Protein AF-A0A7K4AQK8-F1 (afdb_monomer)

Sequence (70 aa):
MLSEEELALLREAIASHRKKEDLETSLGRVLRRRDGSFELYLRIMGVVREEARRRKLSPMDAARTLAIDE

Radius of gyration: 10.93 Å; Cα contacts (8 Å, |Δi|>4): 62; chains: 1; bounding box: 23×25×22 Å

Structure (mmCIF, N/CA/C/O backbone):
data_AF-A0A7K4AQK8-F1
#
_entry.id   AF-A0A7K4AQK8-F1
#
loop_
_atom_site.group_PDB
_atom_site.id
_atom_site.type_symbol
_atom_site.label_atom_id
_atom_site.label_alt_id
_atom_site.label_comp_id
_atom_site.label_asym_id
_atom_site.label_entity_id
_atom_site.label_seq_id
_atom_site.pdbx_PDB_ins_code
_atom_site.Cartn_x
_atom_site.Cartn_y
_atom_site.Cartn_z
_atom_site.occupancy
_atom_site.B_iso_or_equiv
_atom_site.auth_seq_id
_atom_site.auth_comp_id
_atom_site.auth_asym_id
_atom_site.auth_atom_id
_atom_site.pdbx_PDB_model_num
ATOM 1 N N . MET A 1 1 ? -0.702 -12.923 1.734 1.00 86.25 1 MET A N 1
ATOM 2 C CA . MET A 1 1 ? -1.846 -12.597 0.856 1.00 86.25 1 MET A CA 1
ATOM 3 C C . MET A 1 1 ? -2.660 -11.517 1.549 1.00 86.25 1 MET A C 1
ATOM 5 O O . MET A 1 1 ? -2.741 -11.576 2.772 1.00 86.25 1 MET A O 1
ATOM 9 N N . LEU A 1 2 ? -3.141 -10.515 0.811 1.00 92.62 2 LEU A N 1
ATOM 10 C CA . LEU A 1 2 ? -3.927 -9.400 1.358 1.00 92.62 2 LEU A CA 1
ATOM 11 C C . LEU A 1 2 ? -5.411 -9.776 1.427 1.00 92.62 2 LEU A C 1
ATOM 13 O O . LEU A 1 2 ? -5.870 -10.576 0.614 1.00 92.62 2 LEU A O 1
ATOM 17 N N . SER A 1 3 ? -6.145 -9.210 2.384 1.00 95.25 3 SER A N 1
ATOM 18 C CA . SER A 1 3 ? -7.612 -9.263 2.395 1.00 95.25 3 SER A CA 1
ATOM 19 C C . SER A 1 3 ? -8.218 -8.327 1.338 1.00 95.25 3 SER A C 1
ATOM 21 O O . SER A 1 3 ? -7.544 -7.426 0.841 1.00 95.25 3 SER A O 1
ATOM 23 N N . GLU A 1 4 ? -9.510 -8.484 1.032 1.00 94.56 4 GLU A N 1
ATOM 24 C CA . GLU A 1 4 ? -10.232 -7.573 0.125 1.00 94.56 4 GLU A CA 1
ATOM 25 C C . GLU A 1 4 ? -10.181 -6.110 0.584 1.00 94.56 4 GLU A C 1
ATOM 27 O O . GLU A 1 4 ? -9.979 -5.194 -0.214 1.00 94.56 4 GLU A O 1
ATOM 32 N N . GLU A 1 5 ? -10.312 -5.873 1.890 1.00 94.62 5 GLU A N 1
ATOM 33 C CA . GLU A 1 5 ? -10.232 -4.525 2.454 1.00 94.62 5 GLU A CA 1
ATOM 34 C C . GLU A 1 5 ? -8.821 -3.938 2.302 1.00 94.62 5 GLU A C 1
ATOM 36 O O . GLU A 1 5 ? -8.650 -2.784 1.909 1.00 94.62 5 GLU A O 1
ATOM 41 N N . GLU A 1 6 ? -7.789 -4.750 2.531 1.00 96.62 6 GLU A N 1
ATOM 42 C CA . GLU A 1 6 ? -6.393 -4.357 2.335 1.00 96.62 6 GLU A CA 1
ATOM 43 C C . GLU A 1 6 ? -6.067 -4.083 0.862 1.00 96.62 6 GLU A C 1
ATOM 45 O O . GLU A 1 6 ? -5.362 -3.117 0.554 1.00 96.62 6 GLU A O 1
ATOM 50 N N . LEU A 1 7 ? -6.614 -4.886 -0.054 1.00 96.50 7 LEU A N 1
ATOM 51 C CA . LEU A 1 7 ? -6.508 -4.666 -1.495 1.00 96.50 7 LEU A CA 1
ATOM 52 C C . LEU A 1 7 ? -7.205 -3.374 -1.915 1.00 96.50 7 LEU A C 1
ATOM 54 O O . LEU A 1 7 ? -6.645 -2.616 -2.706 1.00 96.50 7 LEU A O 1
ATOM 58 N N . ALA A 1 8 ? -8.385 -3.075 -1.369 1.00 96.19 8 ALA A N 1
ATOM 59 C CA . ALA A 1 8 ? -9.083 -1.821 -1.638 1.00 96.19 8 ALA A CA 1
ATOM 60 C C . ALA A 1 8 ? -8.256 -0.601 -1.193 1.00 96.19 8 ALA A C 1
ATOM 62 O O . ALA A 1 8 ? -8.127 0.370 -1.945 1.00 96.19 8 ALA A O 1
ATOM 63 N N . LEU A 1 9 ? -7.629 -0.668 -0.014 1.00 97.25 9 LEU A N 1
ATOM 64 C CA . LEU A 1 9 ? -6.728 0.376 0.487 1.00 97.25 9 LEU A CA 1
ATOM 65 C C . LEU A 1 9 ? -5.490 0.544 -0.403 1.00 97.25 9 LEU A C 1
ATOM 67 O O . LEU A 1 9 ? -5.096 1.671 -0.718 1.00 97.25 9 LEU A O 1
ATOM 71 N N . LEU A 1 10 ? -4.895 -0.566 -0.848 1.00 97.31 10 LEU A N 1
ATOM 72 C CA . LEU A 1 10 ? -3.747 -0.554 -1.751 1.00 97.31 10 LEU A CA 1
ATOM 73 C C . LEU A 1 10 ? -4.111 0.026 -3.128 1.00 97.31 10 LEU A C 1
ATOM 75 O O . LEU A 1 10 ? -3.379 0.863 -3.657 1.00 97.31 10 LEU A O 1
ATOM 79 N N . ARG A 1 11 ? -5.268 -0.355 -3.684 1.00 97.31 11 ARG A N 1
ATOM 80 C CA . ARG A 1 11 ? -5.813 0.185 -4.941 1.00 97.31 11 ARG A CA 1
ATOM 81 C C . ARG A 1 11 ? -6.044 1.693 -4.844 1.00 97.31 11 ARG A C 1
ATOM 83 O O . ARG A 1 11 ? -5.653 2.429 -5.750 1.00 97.31 11 ARG A O 1
ATOM 90 N N . GLU A 1 12 ? -6.600 2.179 -3.734 1.00 97.06 12 GLU A N 1
ATOM 91 C CA . GLU A 1 12 ? -6.771 3.618 -3.508 1.00 97.06 12 GLU A CA 1
ATOM 92 C C . GLU A 1 12 ? -5.423 4.353 -3.402 1.00 97.06 12 GLU A C 1
ATOM 94 O O . GLU A 1 12 ? -5.275 5.461 -3.929 1.00 97.06 12 GLU A O 1
ATOM 99 N N . ALA A 1 13 ? -4.421 3.749 -2.757 1.00 97.38 13 ALA A N 1
ATOM 100 C CA . ALA A 1 13 ? -3.082 4.328 -2.658 1.00 97.38 13 ALA A CA 1
ATOM 101 C C . ALA A 1 13 ? -2.438 4.485 -4.044 1.00 97.38 13 ALA A C 1
ATOM 103 O O . ALA A 1 13 ? -1.943 5.564 -4.370 1.00 97.38 13 ALA A O 1
ATOM 104 N N . ILE A 1 14 ? -2.539 3.457 -4.894 1.00 97.00 14 ILE A N 1
ATOM 105 C CA . ILE A 1 14 ? -2.062 3.488 -6.284 1.00 97.00 14 ILE A CA 1
ATOM 106 C C . ILE A 1 14 ? -2.814 4.549 -7.101 1.00 97.00 14 ILE A C 1
ATOM 108 O O . ILE A 1 14 ? -2.191 5.312 -7.839 1.00 97.00 14 ILE A O 1
ATOM 112 N N . ALA A 1 15 ? -4.142 4.620 -6.975 1.00 96.00 15 ALA A N 1
ATOM 113 C CA . ALA A 1 15 ? -4.973 5.551 -7.740 1.00 96.00 15 ALA A CA 1
ATOM 114 C C . ALA A 1 15 ? -4.778 7.019 -7.321 1.00 96.00 15 ALA A C 1
ATOM 116 O O . ALA A 1 15 ? -4.874 7.922 -8.149 1.00 96.00 15 ALA A O 1
ATOM 117 N N . SER A 1 16 ? -4.497 7.268 -6.039 1.00 95.50 16 SER A N 1
ATOM 118 C CA . SER A 1 16 ? -4.287 8.612 -5.482 1.00 95.50 16 SER A CA 1
ATOM 119 C C . SER A 1 16 ? -2.813 9.019 -5.379 1.00 95.50 16 SER A C 1
ATOM 121 O O . SER A 1 16 ? -2.492 10.038 -4.751 1.00 95.50 16 SER A O 1
ATOM 123 N N . HIS A 1 17 ? -1.924 8.225 -5.978 1.00 95.12 17 HIS A N 1
ATOM 124 C CA . HIS A 1 17 ? -0.487 8.460 -6.033 1.00 95.12 17 HIS A CA 1
ATOM 125 C C . HIS A 1 17 ? -0.161 9.746 -6.799 1.00 95.12 17 HIS A C 1
ATOM 127 O O . HIS A 1 17 ? -0.675 10.000 -7.891 1.00 95.12 17 HIS A O 1
ATOM 133 N N . ARG A 1 18 ? 0.694 10.587 -6.215 1.00 93.12 18 ARG A N 1
ATOM 134 C CA . ARG A 1 18 ? 1.129 11.851 -6.817 1.00 93.12 18 ARG A CA 1
ATOM 135 C C . ARG A 1 18 ? 2.478 11.689 -7.514 1.00 93.12 18 ARG A C 1
ATOM 137 O O . ARG A 1 18 ? 3.304 10.850 -7.169 1.00 93.12 18 ARG A O 1
ATOM 144 N N . LYS A 1 19 ? 2.763 12.567 -8.479 1.00 89.50 19 LYS A N 1
ATOM 145 C CA . LYS A 1 19 ? 4.055 12.580 -9.184 1.00 89.50 19 LYS A CA 1
ATOM 146 C C . LYS A 1 19 ? 5.219 12.729 -8.187 1.00 89.50 19 LYS A C 1
ATOM 148 O O . LYS A 1 19 ? 5.209 13.656 -7.383 1.00 89.50 19 LYS A O 1
ATOM 153 N N . LYS A 1 20 ? 6.239 11.865 -8.309 1.00 89.38 20 LYS A N 1
ATOM 154 C CA . LYS A 1 20 ? 7.427 11.761 -7.425 1.00 89.38 20 LYS A CA 1
ATOM 155 C C . LYS A 1 20 ? 7.149 11.305 -5.985 1.00 89.38 20 LYS A C 1
ATOM 157 O O . LYS A 1 20 ? 8.053 11.357 -5.159 1.00 89.38 20 LYS A O 1
ATOM 162 N N . GLU A 1 21 ? 5.934 10.874 -5.680 1.00 93.81 21 GLU A N 1
ATOM 163 C CA . GLU A 1 21 ? 5.630 10.224 -4.409 1.00 93.81 21 GLU A CA 1
ATOM 164 C C . GLU A 1 21 ? 6.104 8.759 -4.443 1.00 93.81 21 GLU A C 1
ATOM 166 O O . GLU A 1 21 ? 6.215 8.174 -5.521 1.00 93.81 21 GLU A O 1
ATOM 171 N N . ASP A 1 22 ? 6.382 8.145 -3.298 1.00 96.25 22 ASP A N 1
ATOM 172 C CA . ASP A 1 22 ? 6.557 6.692 -3.197 1.00 96.25 22 ASP A CA 1
ATOM 173 C C . ASP A 1 22 ? 5.245 6.005 -2.773 1.00 96.25 22 ASP A C 1
ATOM 175 O O . ASP A 1 22 ? 4.234 6.647 -2.462 1.00 96.25 22 ASP A O 1
ATOM 179 N N . LEU A 1 23 ? 5.223 4.673 -2.819 1.00 97.56 23 LEU A N 1
ATOM 180 C CA . LEU A 1 23 ? 4.032 3.926 -2.429 1.00 97.56 23 LEU A CA 1
ATOM 181 C C . LEU A 1 23 ? 3.737 4.118 -0.936 1.00 97.56 23 LEU A C 1
ATOM 183 O O . LEU A 1 23 ? 2.592 4.382 -0.575 1.00 97.56 23 LEU A O 1
ATOM 187 N N . GLU A 1 24 ? 4.763 4.036 -0.089 1.00 97.81 24 GLU A N 1
ATOM 188 C CA . GLU A 1 24 ? 4.677 4.199 1.361 1.00 97.81 24 GLU A CA 1
ATOM 189 C C . GLU A 1 24 ? 3.945 5.484 1.768 1.00 97.81 24 GLU A C 1
ATOM 191 O O . GLU A 1 24 ? 3.037 5.447 2.604 1.00 97.81 24 GLU A O 1
ATOM 196 N N . THR A 1 25 ? 4.295 6.615 1.152 1.00 97.69 25 THR A N 1
ATOM 197 C CA . THR A 1 25 ? 3.682 7.916 1.444 1.00 97.69 25 THR A CA 1
ATOM 198 C C . THR A 1 25 ? 2.223 7.944 1.000 1.00 97.69 25 THR A C 1
ATOM 200 O O . THR A 1 25 ? 1.354 8.375 1.769 1.00 97.69 25 THR A O 1
ATOM 203 N N . SER A 1 26 ? 1.926 7.432 -0.199 1.00 97.69 26 SER A N 1
ATOM 204 C CA . SER A 1 26 ? 0.552 7.397 -0.715 1.00 97.69 26 SER A CA 1
ATOM 205 C C . SER A 1 26 ? -0.358 6.501 0.136 1.00 97.69 26 SER A C 1
ATOM 207 O O . SER A 1 26 ? -1.451 6.924 0.521 1.00 97.69 26 SER A O 1
ATOM 209 N N . LEU A 1 27 ? 0.126 5.323 0.542 1.00 98.06 27 LEU A N 1
ATOM 210 C CA . LEU A 1 27 ? -0.588 4.397 1.419 1.00 98.06 27 LEU A CA 1
ATOM 211 C C . LEU A 1 27 ? -0.781 4.993 2.815 1.00 98.06 27 LEU A C 1
ATOM 213 O O . LEU A 1 27 ? -1.888 4.982 3.349 1.00 98.06 27 LEU A O 1
ATOM 217 N N . GLY A 1 28 ? 0.266 5.592 3.386 1.00 97.50 28 GLY A N 1
ATOM 218 C CA . GLY A 1 28 ? 0.176 6.275 4.673 1.00 97.50 28 GLY A CA 1
ATOM 219 C C . GLY A 1 28 ? -0.829 7.432 4.662 1.00 97.50 28 GLY A C 1
ATOM 220 O O . GLY A 1 28 ? -1.448 7.719 5.686 1.00 97.50 28 GLY A O 1
ATOM 221 N N . ARG A 1 29 ? -1.027 8.113 3.525 1.00 97.12 29 ARG A N 1
ATOM 222 C CA . ARG A 1 29 ? -2.088 9.122 3.384 1.00 97.12 29 ARG A CA 1
ATOM 223 C C . ARG A 1 29 ? -3.474 8.483 3.355 1.00 97.12 29 ARG A C 1
ATOM 225 O O . ARG A 1 29 ? -4.361 8.981 4.043 1.00 97.12 29 ARG A O 1
ATOM 232 N N . VAL A 1 30 ? -3.670 7.421 2.573 1.00 97.56 30 VAL A N 1
ATOM 233 C CA . VAL A 1 30 ? -4.961 6.716 2.490 1.00 97.56 30 VAL A CA 1
ATOM 234 C C . VAL A 1 30 ? -5.387 6.198 3.858 1.00 97.56 30 VAL A C 1
ATOM 236 O O . VAL A 1 30 ? -6.504 6.478 4.285 1.00 97.56 30 VAL A O 1
ATOM 239 N N . LEU A 1 31 ? -4.481 5.539 4.583 1.00 97.62 31 LEU A N 1
ATOM 240 C CA . LEU A 1 31 ? -4.774 4.998 5.909 1.00 97.62 31 LEU A CA 1
ATOM 241 C C . LEU A 1 31 ? -5.171 6.097 6.897 1.00 97.62 31 LEU A C 1
ATOM 243 O O . LEU A 1 31 ? -6.194 5.968 7.554 1.00 97.62 31 LEU A O 1
ATOM 247 N N . 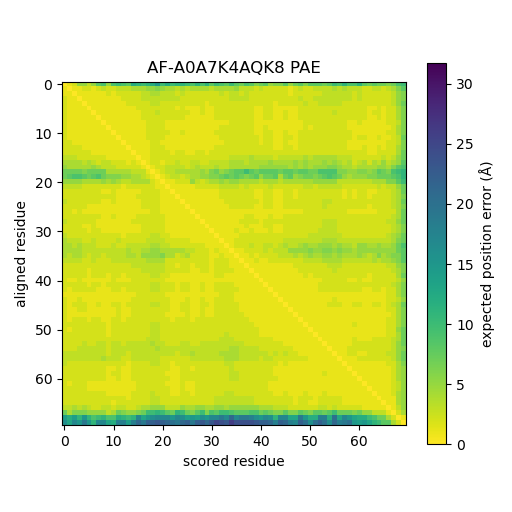ARG A 1 32 ? -4.457 7.231 6.929 1.00 96.56 32 ARG A N 1
ATOM 248 C CA . ARG A 1 32 ? -4.834 8.367 7.792 1.00 96.56 32 ARG A CA 1
ATOM 249 C C . ARG A 1 32 ? -6.209 8.955 7.469 1.00 96.56 32 ARG A C 1
ATOM 251 O O . ARG A 1 32 ? -6.852 9.475 8.366 1.00 96.56 32 ARG A O 1
ATOM 258 N N . ARG A 1 33 ? -6.660 8.906 6.209 1.00 95.88 33 ARG A N 1
ATOM 259 C CA . ARG A 1 33 ? -8.005 9.384 5.827 1.00 95.88 33 ARG A CA 1
ATOM 260 C C . ARG A 1 33 ? -9.127 8.429 6.233 1.00 95.88 33 ARG A C 1
ATOM 262 O O . ARG A 1 33 ? -10.277 8.848 6.243 1.00 95.88 33 ARG A O 1
ATOM 269 N N . ARG A 1 34 ? -8.803 7.164 6.497 1.00 94.00 34 ARG A N 1
ATOM 270 C CA . ARG A 1 34 ? -9.753 6.097 6.839 1.00 94.00 34 ARG A CA 1
ATOM 271 C C . ARG A 1 34 ? -9.600 5.618 8.285 1.00 94.00 34 ARG A C 1
ATOM 273 O O . ARG A 1 34 ? -10.006 4.504 8.587 1.00 94.00 34 ARG A O 1
ATOM 280 N N . ASP A 1 35 ? -8.953 6.414 9.138 1.00 94.25 35 ASP A N 1
ATOM 281 C CA . ASP A 1 35 ? -8.623 6.055 10.525 1.00 94.25 35 ASP A CA 1
ATOM 282 C C . ASP A 1 35 ? -7.893 4.699 10.660 1.00 94.25 35 ASP A C 1
ATOM 284 O O . ASP A 1 35 ? -8.001 3.988 11.658 1.00 94.25 35 ASP A O 1
ATOM 288 N N . GLY A 1 36 ? -7.117 4.333 9.635 1.00 93.00 36 GLY A N 1
ATOM 289 C CA . GLY A 1 36 ? -6.345 3.097 9.573 1.00 93.00 36 GLY A CA 1
ATOM 290 C C . GLY A 1 36 ? -5.113 3.125 10.479 1.00 93.00 36 GLY A C 1
ATOM 291 O O . GLY A 1 36 ? -4.455 4.155 10.651 1.00 93.00 36 GLY A O 1
ATOM 292 N N . SER A 1 37 ? -4.764 1.965 11.036 1.00 96.62 37 SER A N 1
ATOM 293 C CA . SER A 1 37 ? -3.663 1.836 11.992 1.00 96.62 37 SER A CA 1
ATOM 294 C C . SER A 1 37 ? -2.288 1.697 11.325 1.00 96.62 37 SER A C 1
ATOM 296 O O . SER A 1 37 ? -2.148 1.299 10.165 1.00 96.62 37 SER A O 1
ATOM 298 N N . PHE A 1 38 ? -1.232 1.971 12.096 1.00 95.88 38 PHE A N 1
ATOM 299 C CA . PHE A 1 38 ? 0.142 1.698 11.664 1.00 95.88 38 PHE A CA 1
ATOM 300 C C . PHE A 1 38 ? 0.416 0.194 11.492 1.00 95.88 38 PHE A C 1
ATOM 302 O O . PHE A 1 38 ? 1.197 -0.203 10.632 1.00 95.88 38 PHE A O 1
ATOM 309 N N . GLU A 1 39 ? -0.263 -0.663 12.253 1.00 97.62 39 GLU A N 1
ATOM 310 C CA . GLU A 1 39 ? -0.171 -2.116 12.075 1.00 97.62 39 GLU A CA 1
ATOM 311 C C . GLU A 1 39 ? -0.709 -2.554 10.710 1.00 97.62 39 GLU A C 1
ATOM 313 O O . GLU A 1 39 ? -0.102 -3.393 10.043 1.00 97.62 39 GLU A O 1
ATOM 318 N N . LEU A 1 40 ? -1.808 -1.942 10.256 1.00 97.69 40 LEU A N 1
ATOM 319 C CA . LEU A 1 40 ? -2.370 -2.197 8.933 1.00 97.69 40 LEU A CA 1
ATOM 320 C C . LEU A 1 40 ? -1.405 -1.761 7.823 1.00 97.69 40 LEU A C 1
ATOM 322 O O . LEU A 1 40 ? -1.192 -2.502 6.864 1.00 97.69 40 LEU A O 1
ATOM 326 N N . TYR A 1 41 ? -0.741 -0.614 7.998 1.00 98.06 41 TYR A N 1
ATOM 327 C CA . TYR A 1 41 ? 0.346 -0.185 7.115 1.00 98.06 41 TYR A CA 1
ATOM 328 C C . TYR A 1 41 ? 1.463 -1.235 7.025 1.00 98.06 41 TYR A C 1
ATOM 330 O O . TYR A 1 41 ? 1.857 -1.619 5.922 1.00 98.06 41 TYR A O 1
ATOM 338 N N . LEU A 1 42 ? 1.965 -1.711 8.172 1.00 98.00 42 LEU A N 1
ATOM 339 C CA . LEU A 1 42 ? 3.052 -2.692 8.214 1.00 98.00 42 LEU A CA 1
ATOM 340 C C . LEU A 1 42 ? 2.657 -4.007 7.545 1.00 98.00 42 LEU A C 1
ATOM 342 O O . LEU A 1 42 ? 3.465 -4.574 6.811 1.00 98.00 42 LEU A O 1
ATOM 346 N N . ARG A 1 43 ? 1.420 -4.469 7.759 1.00 97.94 43 ARG A N 1
ATOM 347 C CA . ARG A 1 43 ? 0.905 -5.684 7.123 1.00 97.94 43 ARG A CA 1
ATOM 348 C C . ARG A 1 43 ? 0.877 -5.547 5.600 1.00 97.94 43 ARG A C 1
ATOM 350 O O . ARG A 1 43 ? 1.472 -6.378 4.916 1.00 97.94 43 ARG A O 1
ATOM 357 N N . ILE A 1 44 ? 0.260 -4.483 5.077 1.00 98.12 44 ILE A N 1
ATOM 358 C CA . ILE A 1 44 ? 0.153 -4.252 3.628 1.00 98.12 44 ILE A CA 1
ATOM 359 C C . ILE A 1 44 ? 1.547 -4.122 3.001 1.00 98.12 44 ILE A C 1
ATOM 361 O O . ILE A 1 44 ? 1.876 -4.834 2.051 1.00 98.12 44 ILE A O 1
ATOM 365 N N . MET A 1 45 ? 2.406 -3.262 3.559 1.00 98.19 45 MET A N 1
ATOM 366 C CA . MET A 1 45 ? 3.760 -3.058 3.035 1.00 98.19 45 MET A CA 1
ATOM 367 C C . MET A 1 45 ? 4.647 -4.294 3.173 1.00 98.19 45 MET A C 1
ATOM 369 O O . MET A 1 45 ? 5.536 -4.487 2.343 1.00 98.19 45 MET A O 1
ATOM 373 N N . GLY A 1 46 ? 4.420 -5.132 4.186 1.00 98.25 46 GLY A N 1
ATOM 374 C CA . GLY A 1 46 ? 5.097 -6.416 4.338 1.00 98.25 46 GLY A CA 1
ATOM 375 C C . GLY A 1 46 ? 4.874 -7.307 3.118 1.00 98.25 46 GLY A C 1
ATOM 376 O O . GLY A 1 46 ? 5.845 -7.734 2.493 1.00 98.25 46 GLY A O 1
ATOM 377 N N . VAL A 1 47 ? 3.610 -7.486 2.720 1.00 98.00 47 VAL A N 1
ATOM 378 C CA . VAL A 1 47 ? 3.248 -8.284 1.538 1.00 98.00 47 VAL A CA 1
ATOM 379 C C . VAL A 1 47 ? 3.783 -7.651 0.253 1.00 98.00 47 VAL A C 1
ATOM 381 O O . VAL A 1 47 ? 4.392 -8.344 -0.561 1.00 98.00 47 VAL A O 1
ATOM 384 N N . VAL A 1 48 ? 3.636 -6.332 0.076 1.00 98.06 48 VAL A N 1
ATOM 385 C CA . VAL A 1 48 ? 4.152 -5.646 -1.124 1.00 98.06 48 VAL A CA 1
ATOM 386 C C . VAL A 1 48 ? 5.667 -5.814 -1.259 1.00 98.06 48 VAL A C 1
ATOM 388 O O . VAL A 1 48 ? 6.167 -6.074 -2.351 1.00 98.06 48 VAL A O 1
ATOM 391 N N . ARG A 1 49 ? 6.423 -5.676 -0.164 1.00 97.81 49 ARG A N 1
ATOM 392 C CA . ARG A 1 49 ? 7.889 -5.801 -0.183 1.00 97.81 49 ARG A CA 1
ATOM 393 C C . ARG A 1 49 ? 8.348 -7.231 -0.422 1.00 97.81 49 ARG A C 1
ATOM 395 O O . ARG A 1 49 ? 9.367 -7.432 -1.083 1.00 97.81 49 ARG A O 1
ATOM 402 N N . GLU A 1 50 ? 7.623 -8.210 0.107 1.00 97.88 50 GLU A N 1
ATOM 403 C CA . GLU A 1 50 ? 7.864 -9.619 -0.195 1.00 97.88 50 GLU A CA 1
ATOM 404 C C . GLU A 1 50 ? 7.662 -9.892 -1.690 1.00 97.88 50 GLU A C 1
ATOM 406 O O . GLU A 1 50 ? 8.546 -10.456 -2.337 1.00 97.88 50 GLU A O 1
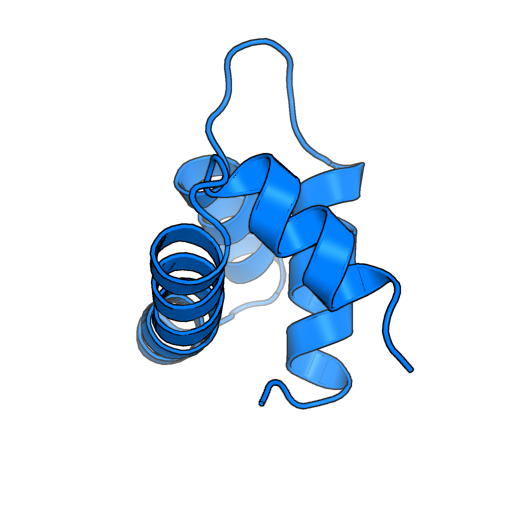ATOM 411 N N . GLU A 1 51 ? 6.563 -9.399 -2.264 1.00 96.94 51 GLU A N 1
ATOM 412 C CA . GLU A 1 51 ? 6.276 -9.537 -3.691 1.00 96.94 51 GLU A CA 1
ATOM 413 C C . GLU A 1 51 ? 7.327 -8.836 -4.560 1.00 96.94 51 GLU A C 1
ATOM 415 O O . GLU A 1 51 ? 7.853 -9.419 -5.512 1.00 96.94 51 GLU A O 1
ATOM 420 N N . ALA A 1 52 ? 7.696 -7.608 -4.190 1.00 97.50 52 ALA A N 1
ATOM 421 C CA . ALA A 1 52 ? 8.738 -6.835 -4.852 1.00 97.50 52 ALA A CA 1
ATOM 422 C C . ALA A 1 52 ? 10.071 -7.590 -4.859 1.00 97.50 52 ALA A C 1
ATOM 424 O O . ALA A 1 52 ? 10.729 -7.685 -5.896 1.00 97.50 52 ALA A O 1
ATOM 425 N N . ARG A 1 53 ? 10.446 -8.199 -3.727 1.00 97.94 53 ARG A N 1
ATOM 426 C CA . ARG A 1 53 ? 11.651 -9.031 -3.626 1.00 97.94 53 ARG A CA 1
ATOM 427 C C . ARG A 1 53 ? 11.550 -10.270 -4.513 1.00 97.94 53 ARG A C 1
ATOM 429 O O . ARG A 1 53 ? 12.492 -10.554 -5.251 1.00 97.94 53 ARG A O 1
ATOM 436 N N . ARG A 1 54 ? 10.428 -10.992 -4.452 1.00 96.88 54 ARG A N 1
ATOM 437 C CA . ARG A 1 5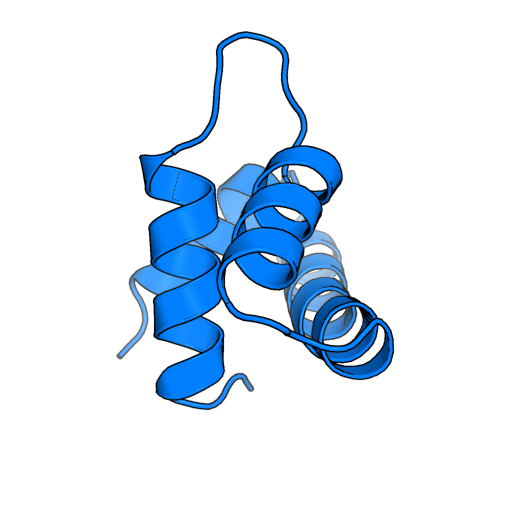4 ? 10.199 -12.236 -5.200 1.00 96.88 54 ARG A CA 1
ATOM 438 C C . ARG A 1 54 ? 10.277 -12.017 -6.710 1.00 96.88 54 ARG A C 1
ATOM 440 O O . ARG A 1 54 ? 10.910 -12.808 -7.404 1.00 96.88 54 ARG A O 1
ATOM 447 N N . ARG A 1 55 ? 9.670 -10.935 -7.209 1.00 95.56 55 ARG A N 1
ATOM 448 C CA . ARG A 1 55 ? 9.597 -10.617 -8.646 1.00 95.56 55 ARG A CA 1
ATOM 449 C C . ARG A 1 55 ? 10.663 -9.628 -9.133 1.00 95.56 55 ARG A C 1
ATOM 451 O O . ARG A 1 55 ? 10.687 -9.323 -10.320 1.00 95.56 55 ARG A O 1
ATOM 458 N N . LYS A 1 56 ? 11.554 -9.147 -8.256 1.00 97.19 56 LYS A N 1
ATOM 459 C CA . LYS A 1 56 ? 12.555 -8.097 -8.549 1.00 97.19 56 LYS A CA 1
ATOM 460 C C . LYS A 1 56 ? 11.921 -6.823 -9.129 1.00 97.19 5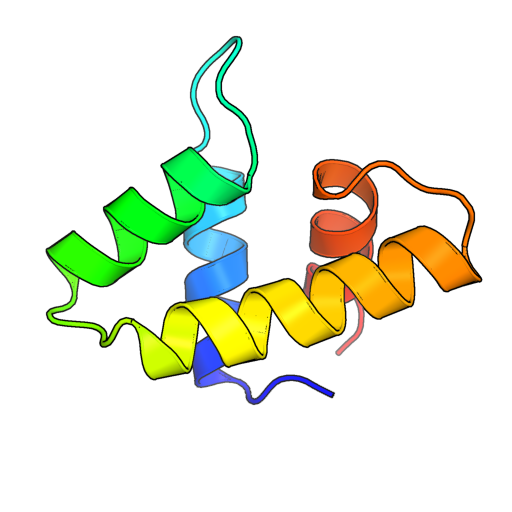6 LYS A C 1
ATOM 462 O O . LYS A 1 56 ? 12.421 -6.246 -10.091 1.00 97.19 56 LYS A O 1
ATOM 467 N N . LEU A 1 57 ? 10.810 -6.407 -8.534 1.00 96.88 57 LEU A N 1
ATOM 468 C CA . LEU A 1 57 ? 10.040 -5.231 -8.928 1.00 96.88 57 LEU A CA 1
ATOM 469 C C . LEU A 1 57 ? 10.278 -4.066 -7.966 1.00 96.88 57 LEU A C 1
ATOM 471 O O . LEU A 1 57 ? 10.723 -4.256 -6.832 1.00 96.88 57 LEU A O 1
ATOM 475 N N . SER A 1 58 ? 9.931 -2.853 -8.399 1.00 96.94 58 SER A N 1
ATOM 476 C CA . SER A 1 58 ? 9.763 -1.744 -7.461 1.00 96.94 58 SER A CA 1
ATOM 477 C C . SER A 1 58 ? 8.545 -2.001 -6.551 1.00 96.94 58 SER A C 1
ATOM 479 O O . SER A 1 58 ? 7.633 -2.733 -6.951 1.00 96.94 58 SER A O 1
ATOM 481 N N . PRO A 1 59 ? 8.463 -1.392 -5.351 1.00 97.12 59 PRO A N 1
ATOM 482 C CA . PRO A 1 59 ? 7.273 -1.509 -4.504 1.00 97.12 59 PRO A CA 1
ATOM 483 C C . PRO A 1 59 ? 5.983 -1.096 -5.222 1.00 97.12 59 PRO A C 1
ATOM 485 O O . PRO A 1 59 ? 4.952 -1.740 -5.054 1.00 97.12 59 PRO A O 1
ATOM 488 N N . MET A 1 60 ? 6.045 -0.062 -6.068 1.00 96.62 60 MET A N 1
ATOM 489 C CA . MET A 1 60 ? 4.90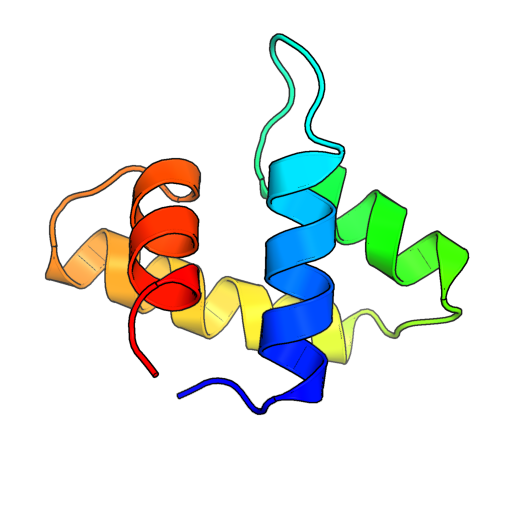0 0.399 -6.854 1.00 96.62 60 MET A CA 1
ATOM 490 C C . MET A 1 60 ? 4.455 -0.647 -7.886 1.00 96.62 60 MET A C 1
ATOM 492 O O . MET A 1 60 ? 3.264 -0.926 -8.002 1.00 96.62 60 MET A O 1
ATOM 496 N N . ASP A 1 61 ? 5.390 -1.256 -8.615 1.00 96.75 61 ASP A N 1
ATOM 497 C CA . ASP A 1 61 ? 5.055 -2.266 -9.628 1.00 96.75 61 ASP A CA 1
ATOM 498 C C . ASP A 1 61 ? 4.559 -3.568 -8.986 1.00 96.75 61 ASP A C 1
ATOM 500 O O . ASP A 1 61 ? 3.621 -4.198 -9.479 1.00 96.75 61 ASP A O 1
ATOM 504 N N . ALA A 1 62 ? 5.132 -3.945 -7.842 1.00 97.31 62 ALA A N 1
ATOM 505 C CA . ALA A 1 62 ? 4.656 -5.070 -7.046 1.00 97.31 62 ALA A CA 1
ATOM 506 C C . ALA A 1 62 ? 3.233 -4.829 -6.525 1.00 97.31 62 ALA A C 1
ATOM 508 O O . ALA A 1 62 ? 2.379 -5.702 -6.650 1.00 97.31 62 ALA A O 1
ATOM 509 N N . ALA A 1 63 ? 2.944 -3.629 -6.015 1.00 96.88 63 ALA A N 1
ATOM 510 C CA . ALA A 1 63 ? 1.601 -3.260 -5.580 1.00 96.88 63 ALA A CA 1
ATOM 511 C C . ALA A 1 63 ? 0.583 -3.290 -6.728 1.00 96.88 63 ALA A C 1
ATOM 513 O O . ALA A 1 63 ? -0.520 -3.796 -6.546 1.00 96.88 63 ALA A O 1
ATOM 514 N N . ARG A 1 64 ? 0.955 -2.810 -7.922 1.00 95.81 64 ARG A N 1
ATOM 515 C CA . ARG A 1 64 ? 0.106 -2.907 -9.124 1.00 95.81 64 ARG A CA 1
ATOM 516 C C . ARG A 1 64 ? -0.169 -4.353 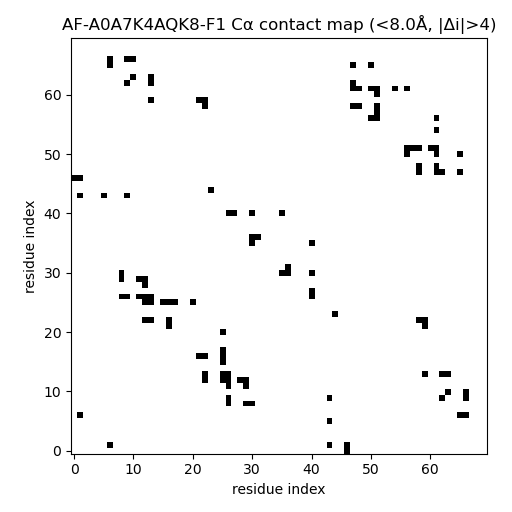-9.515 1.00 95.81 64 ARG A C 1
ATOM 518 O O . ARG A 1 64 ? -1.294 -4.667 -9.870 1.00 95.81 64 ARG A O 1
ATOM 525 N N . THR A 1 65 ? 0.837 -5.216 -9.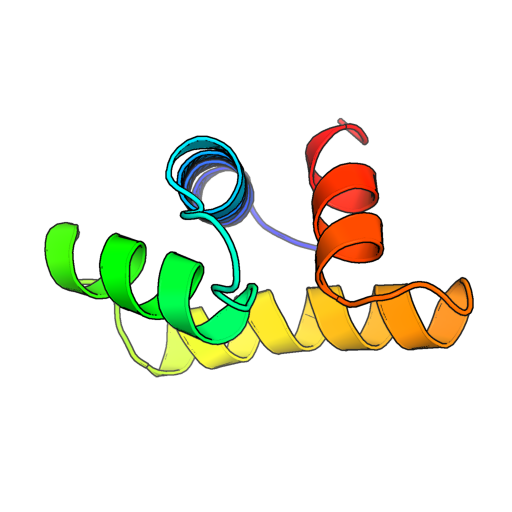412 1.00 95.19 65 THR A N 1
ATOM 526 C CA . THR A 1 65 ? 0.695 -6.653 -9.680 1.00 95.19 65 THR A CA 1
ATOM 527 C C . THR A 1 65 ? -0.286 -7.295 -8.696 1.00 95.19 65 THR A C 1
ATOM 529 O O . THR A 1 65 ? -1.238 -7.940 -9.115 1.00 95.19 65 THR A O 1
ATOM 532 N N . LEU A 1 66 ? -0.105 -7.045 -7.395 1.00 94.38 66 LEU A N 1
ATOM 533 C CA . LEU A 1 66 ? -0.992 -7.550 -6.341 1.00 94.38 66 LEU A CA 1
ATOM 534 C C . LEU A 1 66 ? -2.426 -7.026 -6.462 1.00 94.38 66 LEU A C 1
ATOM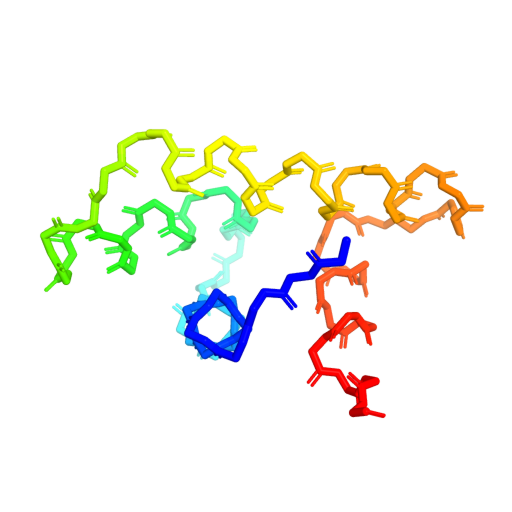 536 O O . LEU A 1 66 ? -3.354 -7.703 -6.053 1.00 94.38 66 LEU A O 1
ATOM 540 N N . ALA A 1 67 ? -2.614 -5.817 -6.992 1.00 90.62 67 ALA A N 1
ATOM 541 C CA . ALA A 1 67 ? -3.932 -5.211 -7.145 1.00 90.62 67 ALA A CA 1
ATOM 542 C C . ALA A 1 67 ? -4.751 -5.776 -8.324 1.00 90.62 67 ALA A C 1
ATOM 544 O O . ALA A 1 67 ? -5.954 -5.496 -8.384 1.00 90.62 67 ALA A O 1
ATOM 545 N N . ILE A 1 68 ? -4.109 -6.503 -9.248 1.00 83.62 68 ILE A N 1
ATOM 546 C CA . ILE A 1 68 ? -4.719 -7.114 -10.443 1.00 83.62 68 ILE A CA 1
ATOM 547 C C . ILE A 1 68 ? -5.083 -8.584 -10.202 1.00 83.62 68 ILE A C 1
ATOM 549 O O . ILE A 1 68 ? -6.086 -9.032 -10.750 1.00 83.62 68 ILE A O 1
ATOM 553 N N . ASP A 1 69 ? -4.287 -9.315 -9.416 1.00 60.44 69 ASP A N 1
ATOM 554 C CA . ASP A 1 69 ? -4.564 -10.719 -9.094 1.00 60.44 69 ASP A CA 1
ATOM 555 C C . ASP A 1 69 ? 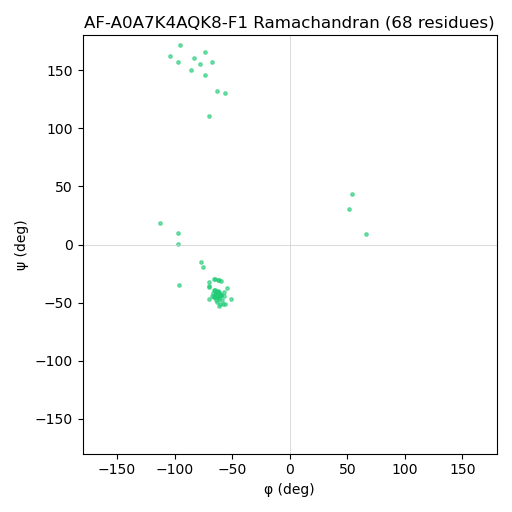-5.789 -10.795 -8.151 1.00 60.44 69 ASP A C 1
ATOM 557 O O . ASP A 1 69 ? -5.727 -10.339 -7.007 1.00 60.44 69 ASP A O 1
ATOM 561 N N . GLU A 1 70 ? -6.901 -11.321 -8.679 1.00 49.22 70 GLU A N 1
ATOM 562 C CA . GLU A 1 70 ? -8.161 -11.665 -7.991 1.00 49.22 70 GLU A CA 1
ATOM 563 C C . GLU A 1 70 ? -8.157 -13.153 -7.595 1.00 49.22 70 GLU A C 1
ATOM 565 O O . GLU A 1 70 ? -7.765 -13.990 -8.448 1.00 49.22 70 GLU A O 1
#

Foldseek 3Di:
DDDPVLLVLLVQLLVQDDPPDASLVSSVVSCVVVVHDVVSSCVSQVQLVVQCVVVVHGSSVSSVVVSPDD

Secondary structure (DSSP, 8-state):
---HHHHHHHHHHHHTPPTT--HHHHHHHHHHHTT--HHHHHHHHHHHHHHHHHHT--HHHHHHHHHH--

Mean predicted aligned error: 2.67 Å

Solvent-accessible surface area (backbone atoms only — not comparable to full-atom values): 4036 Å² total; per-residue (Å²): 136,78,53,72,70,54,42,52,50,50,46,50,15,64,73,66,51,55,93,94,58,56,57,68,60,28,37,56,50,49,31,64,76,66,77,47,53,71,66,57,49,50,53,55,52,49,51,27,48,52,46,8,62,76,71,74,43,54,54,57,57,23,42,54,51,61,63,67,68,127

pLDDT: mean 94.78, std 7.43, range [49.22, 98.25]

Nearest PDB structures (foldseek):
  8rkv-assembly1_R  TM=4.331E-01  e=8.608E+00  Scytonema hofmannii